Protein AF-A0AAU4M875-F1 (afdb_monomer_lite)

Foldseek 3Di:
DDDDDDPPPPDDDDPVVQVVLLVVLLVLVVVDQDQQPFAQQFKAWEAPLFIKIWGADAAAQFWKWKWWAFPVVRDIDTAPDTDTAHRRRIDIDTFAPGRDFPDQGKIWMWITRSNVSDIHTNGIYGHDDTD

Structure (mmCIF, N/CA/C/O backbone):
data_AF-A0AAU4M875-F1
#
_entry.id   AF-A0AAU4M875-F1
#
loop_
_atom_site.group_PDB
_atom_site.id
_atom_site.type_symbol
_atom_site.label_atom_id
_atom_site.label_alt_id
_atom_site.label_comp_id
_atom_site.label_asym_id
_atom_site.label_entity_id
_atom_site.label_seq_id
_atom_site.pdbx_PDB_ins_code
_atom_site.Cartn_x
_atom_site.Cartn_y
_atom_site.Cartn_z
_atom_site.occupancy
_atom_site.B_iso_or_equiv
_atom_site.auth_seq_id
_atom_site.auth_comp_id
_atom_site.auth_asym_id
_atom_site.auth_atom_id
_atom_site.pdbx_PDB_model_num
ATOM 1 N N . MET A 1 1 ? 3.296 -6.178 33.424 1.00 41.69 1 MET A N 1
ATOM 2 C CA . MET A 1 1 ? 2.239 -6.980 32.773 1.00 41.69 1 MET A CA 1
ATOM 3 C C . MET A 1 1 ? 1.242 -6.023 32.134 1.00 41.69 1 MET A C 1
ATOM 5 O O . MET A 1 1 ? 0.676 -5.217 32.861 1.00 41.69 1 MET A O 1
ATOM 9 N N . TRP A 1 2 ? 1.061 -6.057 30.811 1.00 53.47 2 TRP A N 1
ATOM 10 C CA . TRP A 1 2 ? -0.106 -5.450 30.154 1.00 53.47 2 TRP A CA 1
ATOM 11 C C . TRP A 1 2 ? -1.221 -6.499 30.099 1.00 53.47 2 TRP A C 1
ATOM 13 O O . TRP A 1 2 ? -0.943 -7.666 29.831 1.00 53.47 2 TRP A O 1
ATOM 23 N N . ARG A 1 3 ? -2.460 -6.105 30.411 1.00 77.75 3 ARG A N 1
ATOM 24 C CA . ARG A 1 3 ? -3.641 -6.972 30.289 1.00 77.75 3 ARG A CA 1
ATOM 25 C C . ARG A 1 3 ? -4.289 -6.714 28.931 1.00 77.75 3 ARG A C 1
ATOM 27 O O . ARG A 1 3 ? -4.357 -5.563 28.512 1.00 77.75 3 ARG A O 1
ATOM 34 N N . GLU A 1 4 ? -4.804 -7.752 28.280 1.00 65.06 4 GLU A N 1
ATOM 35 C CA . GLU A 1 4 ? -5.597 -7.577 27.061 1.00 65.06 4 GLU A CA 1
ATOM 36 C C . GLU A 1 4 ? -6.863 -6.745 27.321 1.00 65.06 4 GLU A C 1
ATOM 38 O O . GLU A 1 4 ? -7.520 -6.866 28.372 1.00 65.06 4 GLU A O 1
ATOM 43 N N . SER A 1 5 ? -7.191 -5.907 26.336 1.00 68.06 5 SER A N 1
ATOM 44 C CA . SER A 1 5 ? -8.425 -5.125 26.298 1.00 68.06 5 SER A CA 1
ATOM 45 C C . SER A 1 5 ? -9.634 -6.059 26.247 1.00 68.06 5 SER A C 1
ATOM 47 O O . SER A 1 5 ? -9.628 -7.057 25.527 1.00 68.06 5 SER A O 1
ATOM 49 N N . ARG A 1 6 ? -10.667 -5.760 27.038 1.00 82.19 6 ARG A N 1
ATOM 50 C CA . ARG A 1 6 ? -11.937 -6.505 27.039 1.00 82.19 6 ARG A CA 1
ATOM 51 C C . ARG A 1 6 ? -13.050 -5.629 26.465 1.00 82.19 6 ARG A C 1
ATOM 53 O O . ARG A 1 6 ? -12.949 -4.413 26.562 1.00 82.19 6 ARG A O 1
ATOM 60 N N . PRO A 1 7 ? -14.151 -6.201 25.945 1.00 75.25 7 PRO A N 1
ATOM 61 C CA . PRO A 1 7 ? -15.266 -5.420 25.393 1.00 75.25 7 PRO A CA 1
ATOM 62 C C . PRO A 1 7 ? -15.869 -4.371 26.345 1.00 75.25 7 PRO A C 1
ATOM 64 O O . PRO A 1 7 ? -16.495 -3.428 25.880 1.00 75.25 7 PRO A O 1
ATOM 67 N N . SER A 1 8 ? -15.671 -4.529 27.659 1.00 80.88 8 SER A N 1
ATOM 68 C CA . SER A 1 8 ? -16.082 -3.580 28.699 1.00 80.88 8 SER A CA 1
ATOM 69 C C . SER A 1 8 ? -15.076 -2.448 28.970 1.00 80.88 8 SER A C 1
ATOM 71 O O . SER A 1 8 ? -15.383 -1.550 29.752 1.00 80.88 8 SER A O 1
ATOM 73 N N . ASP A 1 9 ? -13.872 -2.479 28.385 1.00 76.38 9 ASP A N 1
ATOM 74 C CA . ASP A 1 9 ? -12.886 -1.396 28.488 1.00 76.38 9 ASP A CA 1
ATOM 75 C C . ASP A 1 9 ? -13.286 -0.257 27.540 1.00 76.38 9 ASP A C 1
ATOM 77 O O . ASP A 1 9 ? -12.770 -0.096 26.433 1.00 76.38 9 ASP A O 1
ATOM 81 N N . HIS A 1 10 ? -14.241 0.553 27.985 1.00 68.38 10 HIS A N 1
ATOM 82 C CA . HIS A 1 10 ? -14.683 1.736 27.258 1.00 68.38 10 HIS A CA 1
ATOM 83 C C . HIS A 1 10 ? -13.776 2.927 27.579 1.00 68.38 10 HIS A C 1
ATOM 85 O O . HIS A 1 10 ? -14.148 3.827 28.329 1.00 68.38 10 HIS A O 1
ATOM 91 N N . VAL A 1 11 ? -12.577 2.956 26.995 1.00 72.81 11 VAL A N 1
ATOM 92 C CA . VAL A 1 11 ? -11.835 4.216 26.858 1.00 72.81 11 VAL A CA 1
ATOM 93 C C . VAL A 1 11 ? -12.215 4.827 25.517 1.00 72.81 11 VAL A C 1
ATOM 95 O O . VAL A 1 11 ? -11.855 4.322 24.453 1.00 72.81 11 VAL A O 1
ATOM 98 N N . CYS A 1 12 ? -12.976 5.918 25.562 1.00 75.50 12 CYS A N 1
ATOM 99 C CA . CYS A 1 12 ? -13.292 6.684 24.366 1.00 75.50 12 CYS A CA 1
ATOM 100 C C . CYS A 1 12 ? -12.011 7.330 23.830 1.00 75.50 12 CYS A C 1
ATOM 102 O O . CYS A 1 12 ? -11.493 8.286 24.404 1.00 75.50 12 CYS A O 1
ATOM 104 N N . VAL A 1 13 ? -11.506 6.818 22.710 1.00 79.44 13 VAL A N 1
ATOM 105 C CA . VAL A 1 13 ? -10.439 7.480 21.955 1.00 79.44 13 VAL A CA 1
ATOM 106 C C . VAL A 1 13 ? -11.045 8.683 21.240 1.00 79.44 13 VAL A C 1
ATOM 108 O O . VAL A 1 13 ? -12.022 8.533 20.500 1.00 79.44 13 VAL A O 1
ATOM 111 N N . ASN A 1 14 ? -10.466 9.867 21.447 1.00 85.62 14 ASN A N 1
ATOM 112 C CA . ASN A 1 14 ? -10.893 11.084 20.764 1.00 85.62 14 ASN A CA 1
ATOM 113 C C . ASN A 1 14 ? -10.878 10.853 19.235 1.00 85.62 14 ASN A C 1
ATOM 115 O O . ASN A 1 14 ? -9.880 10.342 18.713 1.00 85.62 14 ASN A O 1
ATOM 119 N N . PRO A 1 15 ? -11.946 11.212 18.496 1.00 86.19 15 PRO A N 1
ATOM 120 C CA . PRO A 1 15 ? -11.964 11.115 17.040 1.00 86.19 15 PRO A CA 1
ATOM 121 C C . PRO A 1 15 ? -10.739 11.738 16.356 1.00 86.19 15 PRO A C 1
ATOM 123 O O . PRO A 1 15 ? -10.252 11.172 15.380 1.00 86.19 15 PRO A O 1
ATOM 126 N N . SER A 1 16 ? -10.195 12.841 16.885 1.00 88.38 16 SER A N 1
ATOM 127 C CA . SER A 1 16 ? -8.983 13.465 16.339 1.00 88.38 16 SER A CA 1
ATOM 128 C C . SER A 1 16 ? -7.769 12.537 16.411 1.00 88.38 16 SER A C 1
ATOM 130 O O . SER A 1 16 ? -7.043 12.405 15.428 1.00 88.38 16 SER A O 1
ATOM 132 N N . THR A 1 17 ? -7.593 11.824 17.526 1.00 89.69 17 THR A N 1
ATOM 133 C CA . THR A 1 17 ? -6.534 10.823 17.699 1.00 89.69 17 THR A CA 1
ATOM 134 C C . THR A 1 17 ? -6.690 9.687 16.695 1.00 89.69 17 THR A C 1
ATOM 136 O O . THR A 1 17 ? -5.707 9.266 16.101 1.00 89.69 17 THR A O 1
ATOM 139 N N . ARG A 1 18 ? -7.921 9.229 16.429 1.00 86.00 18 ARG A N 1
ATOM 140 C CA . ARG A 1 18 ? -8.165 8.166 15.435 1.00 86.00 18 ARG A CA 1
ATOM 141 C C . ARG A 1 18 ? -7.773 8.599 14.024 1.00 86.00 18 ARG A C 1
ATOM 143 O O . ARG A 1 18 ? -7.223 7.794 13.278 1.00 86.00 18 ARG A O 1
ATOM 150 N N . THR A 1 19 ? -8.067 9.845 13.659 1.00 89.31 19 THR A N 1
ATOM 151 C CA . THR A 1 19 ? -7.654 10.410 12.369 1.00 89.31 19 THR A CA 1
ATOM 152 C C . THR A 1 19 ? -6.138 10.527 12.290 1.00 89.31 19 THR A C 1
ATOM 154 O O . THR A 1 19 ? -5.556 10.094 11.303 1.00 89.31 19 THR A O 1
ATOM 157 N N . TYR A 1 20 ? -5.499 11.031 13.347 1.00 91.50 20 TYR A N 1
ATOM 158 C CA . TYR A 1 20 ? -4.047 11.172 13.405 1.00 91.50 20 TYR A CA 1
ATOM 159 C C . TYR A 1 20 ? -3.337 9.819 13.261 1.00 91.50 20 TYR A C 1
ATOM 161 O O . TYR A 1 20 ? -2.503 9.659 12.375 1.00 91.50 20 TYR A O 1
ATOM 169 N N . THR A 1 21 ? -3.756 8.805 14.023 1.00 92.38 21 THR A N 1
ATOM 170 C CA . THR A 1 21 ? -3.214 7.443 13.906 1.00 92.38 21 THR A CA 1
ATOM 171 C C . THR A 1 21 ? -3.422 6.859 12.510 1.00 92.38 21 THR A C 1
ATOM 173 O O . THR A 1 21 ? -2.548 6.170 11.996 1.00 92.38 21 THR A O 1
ATOM 176 N N . ARG A 1 22 ? -4.555 7.144 11.853 1.00 91.31 22 ARG A N 1
ATOM 177 C CA . ARG A 1 22 ? -4.785 6.692 10.475 1.00 91.31 22 ARG A CA 1
ATOM 178 C C . ARG A 1 22 ? -3.778 7.314 9.503 1.00 91.31 22 ARG A C 1
ATOM 180 O O . ARG A 1 22 ? -3.235 6.600 8.667 1.00 91.31 22 ARG A O 1
ATOM 187 N N . THR A 1 23 ? -3.512 8.611 9.629 1.00 91.44 23 THR A N 1
ATOM 188 C CA . THR A 1 23 ? -2.515 9.306 8.804 1.00 91.44 23 THR A CA 1
ATOM 189 C C . THR A 1 23 ? -1.094 8.813 9.084 1.00 91.44 23 THR A C 1
ATOM 191 O O . THR A 1 23 ? -0.302 8.675 8.155 1.00 91.44 23 THR A O 1
ATOM 194 N N . GLU A 1 24 ? -0.753 8.498 10.334 1.00 93.56 24 GLU A N 1
ATOM 195 C CA . GLU A 1 24 ? 0.536 7.866 10.648 1.00 93.56 24 GLU A CA 1
ATOM 196 C C . GLU A 1 24 ? 0.649 6.481 10.001 1.00 93.56 24 GLU A C 1
ATOM 198 O O . GLU A 1 24 ? 1.651 6.180 9.354 1.00 93.56 24 GLU A O 1
ATOM 203 N N . ASN A 1 25 ? -0.409 5.673 10.088 1.00 94.56 25 ASN A N 1
ATOM 204 C CA . ASN A 1 25 ? -0.458 4.357 9.461 1.00 94.56 25 ASN A CA 1
ATOM 205 C C . ASN A 1 25 ? -0.336 4.432 7.934 1.00 94.56 25 ASN A C 1
ATOM 207 O O . ASN A 1 25 ? 0.363 3.608 7.357 1.00 94.56 25 ASN A O 1
ATOM 211 N N . GLU A 1 26 ? -0.958 5.414 7.271 1.00 91.50 26 GLU A N 1
ATOM 212 C CA . GLU A 1 26 ? -0.805 5.644 5.820 1.00 91.50 26 GLU A CA 1
ATOM 213 C C . GLU A 1 26 ? 0.659 5.825 5.404 1.00 91.50 26 GLU A C 1
ATOM 215 O O . GLU A 1 26 ? 1.042 5.399 4.314 1.00 91.50 26 GLU A O 1
ATOM 220 N N . ASN A 1 27 ? 1.470 6.396 6.297 1.00 92.62 27 ASN A N 1
ATOM 221 C CA . ASN A 1 27 ? 2.889 6.683 6.109 1.00 92.62 27 ASN A CA 1
ATOM 222 C C . ASN A 1 27 ? 3.817 5.587 6.666 1.00 92.62 27 ASN A C 1
ATOM 224 O O . ASN A 1 27 ? 5.039 5.747 6.636 1.00 92.62 27 ASN A O 1
ATOM 228 N N . ALA A 1 28 ? 3.277 4.456 7.139 1.00 92.88 28 ALA A N 1
ATOM 229 C CA . ALA A 1 28 ? 4.057 3.376 7.752 1.00 92.88 28 ALA A CA 1
ATOM 230 C C . ALA A 1 28 ? 5.146 2.796 6.828 1.00 92.88 28 ALA A C 1
ATOM 232 O O . ALA A 1 28 ? 6.127 2.231 7.310 1.00 92.88 28 ALA A O 1
ATOM 233 N N . VAL A 1 29 ? 5.018 2.976 5.506 1.00 92.88 29 VAL A N 1
ATOM 234 C CA . VAL A 1 29 ? 6.036 2.587 4.516 1.00 92.88 29 VAL A CA 1
ATOM 235 C C . VAL A 1 29 ? 7.417 3.175 4.807 1.00 92.88 29 VAL A C 1
ATOM 237 O O . VAL A 1 29 ? 8.414 2.489 4.605 1.00 92.88 29 VAL A O 1
ATOM 240 N N . TYR A 1 30 ? 7.495 4.393 5.352 1.00 92.94 30 TYR A N 1
ATOM 241 C CA . TYR A 1 30 ? 8.773 5.040 5.658 1.00 92.94 30 TYR A CA 1
ATOM 242 C C . TYR A 1 30 ? 9.548 4.358 6.793 1.00 92.94 30 TYR A C 1
ATOM 244 O O . TYR A 1 30 ? 10.743 4.597 6.945 1.00 92.94 30 TYR A O 1
ATOM 252 N N . GLY A 1 31 ? 8.895 3.495 7.579 1.00 91.56 31 GLY A N 1
ATOM 253 C CA . GLY A 1 31 ? 9.549 2.699 8.617 1.00 91.56 31 GLY A CA 1
ATOM 254 C C . GLY A 1 31 ? 10.382 1.533 8.074 1.00 91.56 31 GLY A C 1
ATOM 255 O O . GLY A 1 31 ? 11.144 0.932 8.831 1.00 91.56 31 GLY A O 1
ATOM 256 N N . TYR A 1 32 ? 10.260 1.201 6.785 1.00 91.75 32 TYR A N 1
ATOM 257 C CA . TYR A 1 32 ? 10.986 0.095 6.166 1.00 91.75 32 TYR A CA 1
ATOM 258 C C . TYR A 1 32 ? 12.225 0.600 5.423 1.00 91.75 32 TYR A C 1
ATOM 260 O O . TYR A 1 32 ? 12.128 1.378 4.474 1.00 91.75 32 TYR A O 1
ATOM 268 N N . ALA A 1 33 ? 13.403 0.123 5.837 1.00 87.62 33 ALA A N 1
ATOM 269 C CA . ALA A 1 33 ? 14.660 0.416 5.143 1.00 87.62 33 ALA A CA 1
ATOM 270 C C . ALA A 1 33 ? 14.689 -0.198 3.731 1.00 87.62 33 ALA A C 1
ATOM 272 O O . ALA A 1 33 ? 15.135 0.443 2.783 1.00 87.62 33 ALA A O 1
ATOM 273 N N . ASP A 1 34 ? 14.164 -1.419 3.604 1.00 90.56 34 ASP A N 1
ATOM 274 C CA . ASP A 1 34 ? 13.979 -2.124 2.340 1.00 90.56 34 ASP A CA 1
ATOM 275 C C . ASP A 1 34 ? 12.635 -2.881 2.371 1.00 90.56 34 ASP A C 1
ATOM 277 O O . ASP A 1 34 ? 12.504 -3.897 3.064 1.00 90.56 34 ASP A O 1
ATOM 281 N N . PRO A 1 35 ? 11.606 -2.395 1.659 1.00 93.31 35 PRO A N 1
ATOM 282 C CA . PRO A 1 35 ? 10.292 -3.018 1.629 1.00 93.31 35 PRO A CA 1
ATOM 283 C C . PRO A 1 35 ? 10.196 -4.160 0.602 1.00 93.31 35 PRO A C 1
ATOM 285 O O . PRO A 1 35 ? 9.151 -4.808 0.516 1.00 93.31 35 PRO A O 1
ATOM 288 N N . THR A 1 36 ? 11.250 -4.442 -0.174 1.00 93.81 36 THR A N 1
ATOM 289 C CA . THR A 1 36 ? 11.219 -5.487 -1.213 1.00 93.81 36 THR A CA 1
ATOM 290 C C . THR A 1 36 ? 11.093 -6.893 -0.626 1.00 93.81 36 THR A C 1
ATOM 292 O O . THR A 1 36 ? 10.458 -7.756 -1.230 1.00 93.81 36 THR A O 1
ATOM 295 N N . GLY A 1 37 ? 11.611 -7.108 0.587 1.00 92.62 37 GLY A N 1
ATOM 296 C CA . GLY A 1 37 ? 11.493 -8.367 1.324 1.00 92.62 37 GLY A CA 1
ATOM 297 C C . GLY A 1 37 ? 10.176 -8.551 2.084 1.00 92.62 37 GLY A C 1
ATOM 298 O O . GLY A 1 37 ? 9.983 -9.593 2.713 1.00 92.62 37 GLY A O 1
ATOM 299 N N . LEU A 1 38 ? 9.269 -7.565 2.071 1.00 93.88 38 LEU A N 1
ATOM 300 C CA . LEU A 1 38 ? 7.986 -7.714 2.754 1.00 93.88 38 LEU A CA 1
ATOM 301 C C . LEU A 1 38 ? 7.147 -8.816 2.097 1.00 93.88 38 LEU A C 1
ATOM 303 O O . LEU A 1 38 ? 7.134 -8.943 0.872 1.00 93.88 38 LEU A O 1
ATOM 307 N N . PRO A 1 39 ? 6.404 -9.606 2.886 1.00 93.75 39 PRO A N 1
ATOM 308 C CA . PRO A 1 39 ? 5.498 -10.588 2.325 1.00 93.75 39 PRO A CA 1
ATOM 309 C C . PRO A 1 39 ? 4.326 -9.902 1.615 1.00 93.75 39 PRO A C 1
ATOM 311 O O . PRO A 1 39 ? 3.814 -8.865 2.052 1.00 93.75 39 PRO A O 1
ATOM 314 N N . ALA A 1 40 ? 3.856 -10.533 0.542 1.00 89.94 40 ALA A N 1
ATOM 315 C CA . ALA A 1 40 ? 2.691 -10.070 -0.201 1.00 89.94 40 ALA A CA 1
ATOM 316 C C . ALA A 1 40 ? 1.385 -10.213 0.591 1.00 89.94 40 ALA A C 1
ATOM 318 O O . ALA A 1 40 ? 0.476 -9.407 0.438 1.00 89.94 40 ALA A O 1
ATOM 319 N N . ASN A 1 41 ? 1.279 -11.219 1.471 1.00 90.56 41 ASN A N 1
ATOM 320 C CA . ASN A 1 41 ? 0.112 -11.436 2.338 1.00 90.56 41 ASN A CA 1
ATOM 321 C C . ASN A 1 41 ? -1.237 -11.285 1.600 1.00 90.56 41 ASN A C 1
ATOM 323 O O . ASN A 1 41 ? -2.155 -10.623 2.083 1.00 90.56 41 ASN A O 1
ATOM 327 N N . GLY A 1 42 ? -1.338 -11.893 0.412 1.00 89.56 42 GLY A N 1
ATOM 328 C CA . GLY A 1 42 ? -2.558 -11.908 -0.396 1.00 89.56 42 GLY A CA 1
ATOM 329 C C . GLY A 1 42 ? -2.794 -10.666 -1.256 1.00 89.56 42 GLY A C 1
ATOM 330 O O . GLY A 1 42 ? -3.892 -10.532 -1.789 1.00 89.56 42 GLY A O 1
ATOM 331 N N . THR A 1 43 ? -1.814 -9.769 -1.400 1.00 95.62 43 THR A N 1
ATOM 332 C CA . THR A 1 43 ? -1.878 -8.642 -2.341 1.00 95.62 43 THR A CA 1
ATOM 333 C C . THR A 1 43 ? -0.976 -8.871 -3.543 1.00 95.62 43 THR A C 1
ATOM 335 O O . THR A 1 43 ? 0.013 -9.599 -3.485 1.00 95.62 43 THR A O 1
ATOM 338 N N . SER A 1 44 ? -1.353 -8.313 -4.684 1.00 96.56 44 SER A N 1
ATOM 339 C CA . SER A 1 44 ? -0.625 -8.475 -5.935 1.00 96.56 44 SER A CA 1
ATOM 340 C C . SER A 1 44 ? -0.857 -7.275 -6.843 1.00 96.56 44 SER A C 1
ATOM 342 O O . SER A 1 44 ? -1.895 -6.615 -6.780 1.00 96.56 44 SER A O 1
ATOM 344 N N . ALA A 1 45 ? 0.139 -6.978 -7.665 1.00 94.19 45 ALA A N 1
ATOM 345 C CA . ALA A 1 45 ? 0.113 -5.893 -8.622 1.00 94.19 45 ALA A CA 1
ATOM 346 C C . ALA A 1 45 ? 0.602 -6.376 -9.987 1.00 94.19 45 ALA A C 1
ATOM 348 O O . ALA A 1 45 ? 1.493 -7.219 -10.090 1.00 94.19 45 ALA A O 1
ATOM 349 N N . ARG A 1 46 ? 0.024 -5.813 -11.045 1.00 92.12 46 ARG A N 1
ATOM 350 C CA . ARG A 1 46 ? 0.386 -6.096 -12.434 1.00 92.12 46 ARG A CA 1
ATOM 351 C C . ARG A 1 46 ? 0.407 -4.810 -13.241 1.00 92.12 46 ARG A C 1
ATOM 353 O O . ARG A 1 46 ? -0.350 -3.879 -12.972 1.00 92.12 46 ARG A O 1
ATOM 360 N N . TRP A 1 47 ? 1.271 -4.791 -14.251 1.00 87.81 47 TRP A N 1
ATOM 361 C CA . TRP A 1 47 ? 1.314 -3.747 -15.262 1.00 87.81 47 TRP A CA 1
ATOM 362 C C . TRP A 1 47 ? 0.925 -4.301 -16.631 1.00 87.81 47 TRP A C 1
ATOM 364 O O . TRP A 1 47 ? 1.678 -5.082 -17.207 1.00 87.81 47 TRP A O 1
ATOM 374 N N . ASP A 1 48 ? -0.204 -3.840 -17.168 1.00 84.62 48 ASP A N 1
ATOM 375 C CA . ASP A 1 48 ? -0.690 -4.186 -18.519 1.00 84.62 48 ASP A CA 1
ATOM 376 C C . ASP A 1 48 ? -0.859 -2.955 -19.411 1.00 84.62 48 ASP A C 1
ATOM 378 O O . ASP A 1 48 ? -1.788 -2.851 -20.209 1.00 84.62 48 ASP A O 1
ATOM 382 N N . GLY A 1 49 ? 0.004 -1.957 -19.215 1.00 80.81 49 GLY A N 1
ATOM 383 C CA . GLY A 1 49 ? -0.256 -0.607 -19.708 1.00 80.81 49 GLY A CA 1
ATOM 384 C C . GLY A 1 49 ? -1.239 0.157 -18.823 1.00 80.81 49 GLY A C 1
ATOM 385 O O . GLY A 1 49 ? -1.650 1.238 -19.189 1.00 80.81 49 GLY A O 1
ATOM 386 N N . GLN A 1 50 ? -1.617 -0.372 -17.664 1.00 84.19 50 GLN A N 1
ATOM 387 C CA . GLN A 1 50 ? -2.109 0.362 -16.498 1.00 84.19 50 GLN A CA 1
ATOM 388 C C . GLN A 1 50 ? -1.684 -0.440 -15.264 1.00 84.19 50 GLN A C 1
ATOM 390 O O . GLN A 1 50 ? -1.477 -1.653 -15.354 1.00 84.19 50 GLN A O 1
ATOM 395 N N . LEU A 1 51 ? -1.542 0.224 -14.119 1.00 87.50 51 LEU A N 1
ATOM 396 C CA . LEU A 1 51 ? -1.292 -0.450 -12.855 1.00 87.50 51 LEU A CA 1
ATOM 397 C C . LEU A 1 51 ? -2.610 -0.981 -12.304 1.00 87.50 51 LEU A C 1
ATOM 399 O O . LEU A 1 51 ? -3.506 -0.207 -11.956 1.00 87.50 51 LEU A O 1
ATOM 403 N N . HIS A 1 52 ? -2.682 -2.296 -12.174 1.00 90.75 52 HIS A N 1
ATOM 404 C CA . HIS A 1 52 ? -3.775 -3.004 -11.530 1.00 90.75 52 HIS A CA 1
ATOM 405 C C . HIS A 1 52 ? -3.276 -3.591 -10.213 1.00 90.75 52 HIS A C 1
ATOM 407 O O . HIS A 1 52 ? -2.263 -4.287 -10.196 1.00 90.75 52 HIS A O 1
ATOM 413 N N . VAL A 1 53 ? -3.966 -3.296 -9.111 1.00 93.44 53 VAL A N 1
ATOM 414 C CA . VAL A 1 53 ? -3.675 -3.847 -7.784 1.00 93.44 53 VAL A CA 1
ATOM 415 C C . VAL A 1 53 ? -4.902 -4.585 -7.270 1.00 93.44 53 VAL A C 1
ATOM 417 O O . VAL A 1 53 ? -6.014 -4.049 -7.298 1.00 93.44 53 VAL A O 1
ATOM 420 N N . TRP A 1 54 ? -4.695 -5.802 -6.778 1.00 95.81 54 TRP A N 1
ATOM 421 C CA . TRP A 1 54 ? -5.742 -6.609 -6.169 1.00 95.81 54 TRP A CA 1
ATOM 422 C C . TRP A 1 54 ? -5.247 -7.327 -4.915 1.00 95.81 54 TRP A C 1
ATOM 424 O O . TRP A 1 54 ? -4.046 -7.442 -4.665 1.00 95.81 54 TRP A O 1
ATOM 434 N N . GLY A 1 55 ? -6.183 -7.800 -4.101 1.00 95.88 55 GLY A N 1
ATOM 435 C CA . GLY A 1 55 ? -5.875 -8.604 -2.927 1.00 95.88 55 GLY A CA 1
ATOM 436 C C . GLY A 1 55 ? -6.958 -8.578 -1.867 1.00 95.88 55 GLY A C 1
ATOM 437 O O . GLY A 1 55 ? -7.926 -7.833 -1.962 1.00 95.88 55 GLY A O 1
ATOM 438 N N . SER A 1 56 ? -6.787 -9.384 -0.829 1.00 95.94 56 SER A N 1
ATOM 439 C CA . SER A 1 56 ? -7.753 -9.520 0.266 1.00 95.94 56 SER A CA 1
ATOM 440 C C . SER A 1 56 ? -7.143 -9.206 1.631 1.00 95.94 56 SER A C 1
ATOM 442 O O . SER A 1 56 ? -5.935 -9.014 1.773 1.00 95.94 56 SER A O 1
ATOM 444 N N . GLY A 1 57 ? -7.984 -9.190 2.666 1.00 94.06 57 GLY A N 1
ATOM 445 C CA . GLY A 1 57 ? -7.550 -9.005 4.051 1.00 94.06 57 GLY A CA 1
ATOM 446 C C . GLY A 1 57 ? -7.324 -7.544 4.431 1.00 94.06 57 GLY A C 1
ATOM 447 O O . GLY A 1 57 ? -6.596 -7.271 5.383 1.00 94.06 57 GLY A O 1
ATOM 448 N N . PHE A 1 58 ? -7.883 -6.603 3.671 1.00 95.31 58 PHE A N 1
ATOM 449 C CA . PHE A 1 58 ? -7.994 -5.208 4.088 1.00 95.31 58 PHE A CA 1
ATOM 450 C C . PHE A 1 58 ? -9.202 -5.025 5.009 1.00 95.31 58 PHE A C 1
ATOM 452 O O . PHE A 1 58 ? -10.114 -5.851 5.049 1.00 95.31 58 PHE A O 1
ATOM 459 N N . THR A 1 59 ? -9.244 -3.912 5.725 1.00 95.94 59 THR A N 1
ATOM 460 C CA . THR A 1 59 ? -10.430 -3.491 6.464 1.00 95.94 59 THR A CA 1
ATOM 4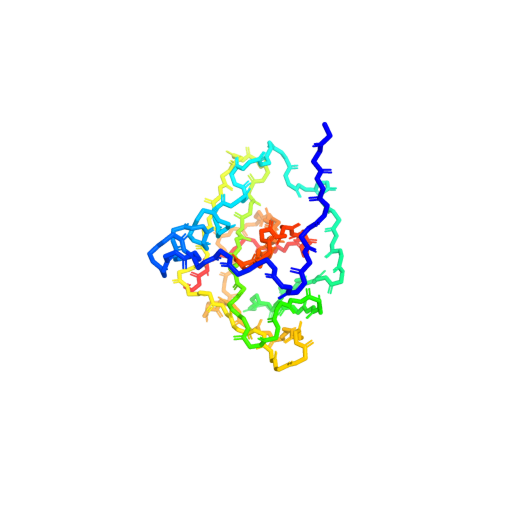61 C C . THR A 1 59 ? -11.594 -3.286 5.490 1.00 95.94 59 THR A C 1
ATOM 463 O O . THR A 1 59 ? -11.475 -2.532 4.523 1.00 95.94 59 THR A O 1
ATOM 466 N N . GLY A 1 60 ? -12.730 -3.947 5.736 1.00 96.50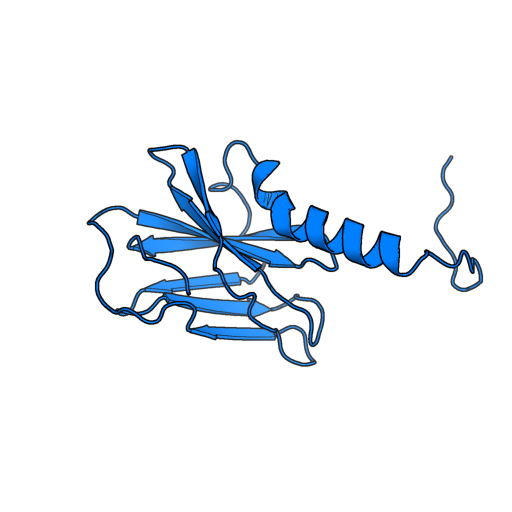 60 GLY A N 1
ATOM 467 C CA . GLY A 1 60 ? -13.917 -3.849 4.880 1.00 96.50 60 GLY A CA 1
ATOM 468 C C . GLY A 1 60 ? -14.416 -2.407 4.739 1.00 96.50 60 GLY A C 1
ATOM 469 O O . GLY A 1 60 ? -14.527 -1.680 5.727 1.00 96.50 60 GLY A O 1
ATOM 470 N N . ASN A 1 61 ? -14.696 -1.977 3.504 1.00 94.75 61 ASN A N 1
ATOM 471 C CA . ASN A 1 61 ? -14.991 -0.588 3.112 1.00 94.75 61 ASN A CA 1
ATOM 472 C C . ASN A 1 61 ? -13.892 0.442 3.469 1.00 94.75 61 ASN A C 1
ATOM 474 O O . ASN A 1 61 ? -14.105 1.658 3.339 1.00 94.75 61 ASN A O 1
ATOM 478 N N . GLY A 1 62 ? -12.733 -0.031 3.932 1.00 92.94 62 GLY A N 1
ATOM 479 C CA . GLY A 1 62 ? -11.586 0.766 4.329 1.00 92.94 62 GLY A CA 1
ATOM 480 C C . GLY A 1 62 ? -10.832 1.329 3.129 1.00 92.94 62 GLY A C 1
ATOM 481 O O . GLY A 1 62 ? -10.870 0.792 2.019 1.00 92.94 62 GLY A O 1
ATOM 482 N N . ALA A 1 63 ? -10.152 2.446 3.368 1.00 93.44 63 ALA A N 1
ATOM 483 C CA . ALA A 1 63 ? -9.157 2.971 2.447 1.00 93.44 63 ALA A CA 1
ATOM 484 C C . ALA A 1 63 ? -7.941 2.033 2.400 1.00 93.44 63 ALA A C 1
ATOM 486 O O . ALA A 1 63 ? -7.595 1.415 3.401 1.00 93.44 63 ALA A O 1
ATOM 487 N N . VAL A 1 64 ? -7.287 1.964 1.248 1.00 93.94 64 VAL A N 1
ATOM 488 C CA . VAL A 1 64 ? -6.010 1.291 1.035 1.00 93.94 64 VAL A CA 1
ATOM 489 C C . VAL A 1 64 ? -5.107 2.288 0.323 1.00 93.94 64 VAL A C 1
ATOM 491 O O . VAL A 1 64 ? -5.396 2.707 -0.802 1.00 93.94 64 VAL A O 1
ATOM 494 N N . ALA A 1 65 ? -4.034 2.702 0.990 1.00 93.56 65 ALA A N 1
ATOM 495 C CA . ALA A 1 65 ? -3.043 3.573 0.379 1.00 93.56 65 ALA A CA 1
ATOM 496 C C . ALA A 1 65 ? -2.095 2.734 -0.484 1.00 93.56 65 ALA A C 1
ATOM 498 O O . ALA A 1 65 ? -1.649 1.659 -0.075 1.00 93.56 65 ALA A O 1
ATOM 499 N N . ILE A 1 66 ? -1.810 3.228 -1.688 1.00 92.44 66 ILE A N 1
ATOM 500 C CA . ILE A 1 66 ? -0.905 2.582 -2.637 1.00 92.44 66 ILE A CA 1
ATOM 501 C C . ILE A 1 66 ? 0.365 3.413 -2.726 1.00 92.44 66 ILE A C 1
ATOM 503 O O . ILE A 1 66 ? 0.302 4.633 -2.866 1.00 92.44 66 ILE A O 1
ATOM 507 N N . TRP A 1 67 ? 1.503 2.740 -2.661 1.00 93.00 67 TRP A N 1
ATOM 508 C CA . TRP A 1 67 ? 2.821 3.347 -2.740 1.00 93.00 67 TRP A CA 1
ATOM 509 C C . TRP A 1 67 ? 3.678 2.628 -3.776 1.00 93.00 67 TRP A C 1
ATOM 511 O O . TRP A 1 67 ? 3.533 1.425 -3.991 1.00 93.00 67 TRP A O 1
ATOM 521 N N . GLY A 1 68 ? 4.598 3.360 -4.388 1.00 91.88 68 GLY A N 1
ATOM 522 C CA . GLY A 1 68 ? 5.695 2.818 -5.177 1.00 91.88 68 GLY A CA 1
ATOM 523 C C . GLY A 1 68 ? 7.015 3.011 -4.453 1.00 91.88 68 GLY A C 1
ATOM 524 O O . GLY A 1 68 ? 7.277 4.092 -3.928 1.00 91.88 68 GLY A O 1
ATOM 525 N N . TYR A 1 69 ? 7.848 1.978 -4.459 1.00 93.19 69 TYR A N 1
ATOM 526 C CA . TYR A 1 69 ? 9.217 2.018 -3.965 1.00 93.19 69 TYR A CA 1
ATOM 527 C C . TYR A 1 69 ? 10.210 1.743 -5.098 1.00 93.19 69 TYR A C 1
ATOM 529 O O . TYR A 1 69 ? 10.095 0.744 -5.814 1.00 93.19 69 TYR A O 1
ATOM 537 N N . TYR A 1 70 ? 11.191 2.629 -5.242 1.00 90.88 70 TYR A N 1
ATOM 538 C CA . TYR A 1 70 ? 12.255 2.552 -6.238 1.00 90.88 70 TYR A CA 1
ATOM 539 C C . TYR A 1 70 ? 13.549 2.059 -5.571 1.00 90.88 70 TYR A C 1
ATOM 541 O O . TYR A 1 70 ? 14.183 2.835 -4.855 1.00 90.88 70 TYR A O 1
ATOM 549 N N . PRO A 1 71 ? 13.965 0.795 -5.778 1.00 89.06 71 PRO A N 1
ATOM 550 C CA . PRO A 1 71 ? 15.080 0.191 -5.036 1.00 89.06 71 PRO A CA 1
ATOM 551 C C . PRO A 1 71 ? 16.446 0.802 -5.374 1.00 89.06 71 PRO A C 1
ATOM 553 O O . PRO A 1 71 ? 17.373 0.778 -4.575 1.00 89.06 71 PRO A O 1
ATOM 556 N N . ASP A 1 72 ? 16.580 1.376 -6.564 1.00 87.38 72 ASP A N 1
ATOM 557 C CA . ASP A 1 72 ? 17.798 2.028 -7.033 1.00 87.38 72 ASP A CA 1
ATOM 558 C C . ASP A 1 72 ? 18.057 3.376 -6.346 1.00 87.38 72 ASP A C 1
ATOM 560 O O . ASP A 1 72 ? 19.199 3.717 -6.051 1.00 87.38 72 ASP A O 1
ATOM 564 N N . THR A 1 73 ? 17.000 4.141 -6.077 1.00 88.19 73 THR A N 1
ATOM 565 C CA . THR A 1 73 ? 17.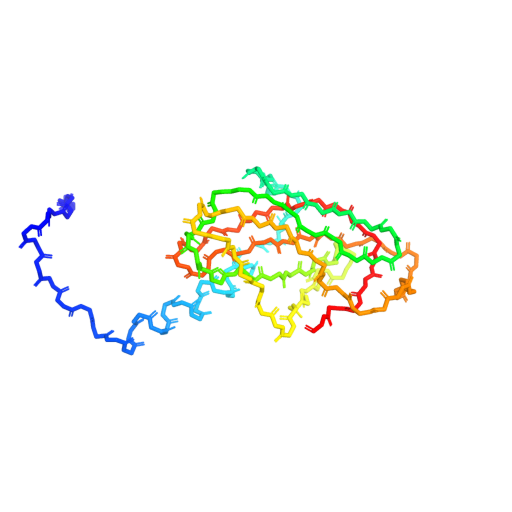078 5.473 -5.453 1.00 88.19 73 THR A CA 1
ATOM 566 C C . THR A 1 73 ? 16.618 5.486 -3.997 1.00 88.19 73 THR A C 1
ATOM 568 O O . THR A 1 73 ? 16.761 6.507 -3.331 1.00 88.19 73 THR A O 1
ATOM 571 N N . HIS A 1 74 ? 16.081 4.369 -3.497 1.00 89.88 74 HIS A N 1
ATOM 572 C CA . HIS A 1 74 ? 15.406 4.254 -2.198 1.00 89.88 74 HIS A CA 1
ATOM 573 C C . HIS A 1 74 ? 14.270 5.278 -2.023 1.00 89.88 74 HIS A C 1
ATOM 575 O O . HIS A 1 74 ? 13.966 5.714 -0.913 1.00 89.88 74 HIS A O 1
ATOM 581 N N . ALA A 1 75 ? 13.644 5.685 -3.131 1.00 89.19 75 ALA A N 1
ATOM 582 C CA . ALA A 1 75 ? 12.585 6.681 -3.129 1.00 89.19 75 ALA A CA 1
ATOM 583 C C . ALA A 1 75 ? 11.204 6.034 -2.978 1.00 89.19 75 ALA A C 1
ATOM 585 O O . ALA A 1 75 ? 10.913 5.004 -3.590 1.00 89.19 75 ALA A O 1
ATOM 586 N N . TYR A 1 76 ? 10.338 6.697 -2.212 1.00 90.56 76 TYR A N 1
ATOM 587 C CA . TYR A 1 76 ? 8.928 6.352 -2.060 1.00 90.56 76 TYR A CA 1
ATOM 588 C C . TYR A 1 76 ? 8.054 7.381 -2.772 1.00 90.56 76 TYR A C 1
ATOM 590 O O . TYR A 1 76 ? 8.272 8.585 -2.640 1.00 90.56 76 TYR A O 1
ATOM 598 N N . VAL A 1 77 ? 7.039 6.908 -3.488 1.00 87.88 77 VAL A N 1
ATOM 599 C CA . VAL A 1 77 ? 6.039 7.749 -4.150 1.00 87.88 77 VAL A CA 1
ATOM 600 C C . VAL A 1 77 ? 4.657 7.269 -3.737 1.00 87.88 77 VAL A C 1
ATOM 602 O O . VAL A 1 77 ? 4.339 6.093 -3.899 1.00 87.88 77 VAL A O 1
ATOM 605 N N . GLN A 1 78 ? 3.839 8.164 -3.192 1.00 84.31 78 GLN A N 1
ATOM 606 C CA . GLN A 1 78 ? 2.462 7.853 -2.818 1.00 84.31 78 GLN A CA 1
ATOM 607 C C . GLN A 1 78 ? 1.532 8.008 -4.023 1.00 84.31 78 GLN A C 1
ATOM 609 O O . GLN A 1 78 ? 1.705 8.926 -4.825 1.00 84.31 78 GLN A O 1
ATOM 614 N N . GLY A 1 79 ? 0.510 7.158 -4.119 1.00 75.62 79 GLY A N 1
ATOM 615 C CA . GLY A 1 79 ? -0.669 7.469 -4.919 1.00 75.62 79 GLY A CA 1
ATOM 616 C C . GLY A 1 79 ? -1.491 8.580 -4.288 1.00 75.62 79 GLY A C 1
ATOM 617 O O . GLY A 1 79 ? -1.843 8.511 -3.114 1.00 75.62 79 GLY A O 1
ATOM 618 N N . SER A 1 80 ? -1.805 9.604 -5.071 1.00 65.00 80 SER A N 1
ATOM 619 C CA . SER A 1 80 ? -2.540 10.798 -4.657 1.00 65.00 80 SER A CA 1
ATOM 620 C C . SER A 1 80 ? -3.961 10.500 -4.172 1.00 65.00 80 SER A C 1
ATOM 622 O O . SER A 1 80 ? -4.518 11.313 -3.434 1.00 65.00 80 SER A O 1
ATOM 624 N N . VAL A 1 81 ? -4.568 9.363 -4.545 1.00 73.44 81 VAL A N 1
ATOM 625 C CA . VAL A 1 81 ? -5.884 8.955 -4.022 1.00 73.44 81 VAL A CA 1
ATOM 626 C C . VAL A 1 81 ? -5.861 7.524 -3.471 1.00 73.44 81 VAL A C 1
ATOM 628 O O . VAL A 1 81 ? -5.646 6.581 -4.238 1.00 73.44 81 VAL A O 1
ATOM 631 N N . PRO A 1 82 ? -6.150 7.315 -2.169 1.00 79.06 82 PRO A N 1
ATOM 632 C CA . PRO A 1 82 ? -6.325 5.974 -1.638 1.00 79.06 82 PRO A CA 1
ATOM 633 C C . PRO A 1 82 ? -7.552 5.314 -2.271 1.00 79.06 82 PRO A C 1
ATOM 635 O O . PRO A 1 82 ? -8.641 5.890 -2.355 1.00 79.06 82 PRO A O 1
ATOM 638 N N . VAL A 1 83 ? -7.372 4.072 -2.703 1.00 90.56 83 VAL A N 1
ATOM 639 C CA . VAL A 1 83 ? -8.459 3.239 -3.216 1.00 90.56 83 VAL A CA 1
ATOM 640 C C . VAL A 1 83 ? -9.239 2.626 -2.052 1.00 90.56 83 VAL A C 1
ATOM 642 O O . VAL A 1 83 ? -8.813 2.701 -0.904 1.00 90.56 83 VAL A O 1
ATOM 645 N N . ARG A 1 84 ? -10.412 2.043 -2.309 1.00 93.81 84 ARG A N 1
ATOM 646 C CA . ARG A 1 84 ? -11.221 1.395 -1.265 1.00 93.81 84 ARG A CA 1
ATOM 647 C C . ARG A 1 84 ? -11.417 -0.082 -1.550 1.00 93.81 84 ARG A C 1
ATOM 649 O O . ARG A 1 84 ? -11.748 -0.442 -2.684 1.00 93.81 84 ARG A O 1
ATOM 656 N N . ALA A 1 85 ? -11.253 -0.887 -0.506 1.00 95.25 85 ALA A N 1
ATOM 657 C CA . ALA A 1 85 ? -11.694 -2.271 -0.492 1.00 95.25 85 ALA A CA 1
ATOM 658 C C . ALA A 1 85 ? -13.229 -2.338 -0.402 1.00 95.25 85 ALA A C 1
ATOM 660 O O . ALA A 1 85 ? -13.879 -1.396 0.062 1.00 95.25 85 ALA A O 1
ATOM 661 N N . ASP A 1 86 ? -13.812 -3.443 -0.851 1.00 95.62 86 ASP A N 1
ATOM 662 C CA . ASP A 1 86 ? -15.236 -3.723 -0.694 1.00 95.62 86 ASP A CA 1
ATOM 663 C C . ASP A 1 86 ? -15.595 -4.099 0.756 1.00 95.62 86 ASP A C 1
ATOM 665 O O . ASP A 1 86 ? -14.747 -4.118 1.652 1.00 95.62 86 ASP A O 1
ATOM 669 N N . GLY A 1 87 ? -16.870 -4.407 1.009 1.00 95.88 87 GLY A N 1
ATOM 670 C CA . GLY A 1 87 ? -17.350 -4.766 2.346 1.00 95.88 87 GLY A CA 1
ATOM 671 C C . GLY A 1 87 ? -16.705 -6.020 2.946 1.00 95.88 87 GLY A C 1
ATOM 672 O O . GLY A 1 87 ? -16.723 -6.170 4.165 1.00 95.88 87 GLY A O 1
ATOM 673 N N . SER A 1 88 ? -16.108 -6.885 2.122 1.00 95.69 88 SER A N 1
ATOM 674 C CA . SER A 1 88 ? -15.387 -8.087 2.555 1.00 95.69 88 SER A CA 1
ATOM 675 C C . SER A 1 88 ? -13.896 -7.845 2.809 1.00 95.69 88 SER A C 1
ATOM 677 O O . SER A 1 88 ? -13.209 -8.732 3.314 1.00 95.69 88 SER A O 1
ATOM 679 N N . GLY A 1 89 ? -13.386 -6.650 2.489 1.00 95.62 89 GLY A N 1
ATOM 680 C CA . GLY A 1 89 ? -11.957 -6.356 2.574 1.00 95.62 89 GLY A CA 1
ATOM 681 C C . GLY A 1 89 ? -11.170 -6.821 1.349 1.00 95.62 89 GLY A C 1
ATOM 682 O O . GLY A 1 89 ? -9.949 -6.978 1.431 1.00 95.62 89 GLY A O 1
ATOM 683 N N . TYR A 1 90 ? -11.857 -7.060 0.231 1.00 96.94 90 TYR A N 1
ATOM 684 C CA . TYR A 1 90 ? -11.244 -7.367 -1.053 1.00 96.94 90 TYR A CA 1
ATOM 685 C C . TYR A 1 90 ? -11.049 -6.090 -1.879 1.00 96.94 90 TYR A C 1
ATOM 687 O O . TYR A 1 90 ? -11.896 -5.196 -1.913 1.00 96.94 90 TYR A O 1
ATOM 695 N N . LEU A 1 91 ? -9.897 -5.990 -2.528 1.00 95.31 91 LEU A N 1
ATOM 696 C CA . LEU A 1 91 ? -9.493 -4.899 -3.395 1.00 95.31 91 LEU A CA 1
ATOM 697 C C . LEU A 1 91 ? -9.259 -5.450 -4.797 1.00 95.31 91 LEU A C 1
ATOM 699 O O . LEU A 1 91 ? -8.577 -6.455 -4.967 1.00 95.31 91 LEU A O 1
ATOM 703 N N . ASP A 1 92 ? -9.771 -4.737 -5.789 1.00 94.94 92 ASP A N 1
ATOM 704 C CA . ASP A 1 92 ? -9.519 -4.974 -7.205 1.00 94.94 92 ASP A CA 1
ATOM 705 C C . ASP A 1 92 ? -9.699 -3.631 -7.924 1.00 94.94 92 ASP A C 1
ATOM 707 O O . ASP A 1 92 ? -10.827 -3.143 -8.088 1.00 94.94 92 ASP A O 1
ATOM 711 N N . LYS A 1 93 ? -8.582 -2.936 -8.182 1.00 91.19 93 LYS A N 1
ATOM 712 C CA . LYS A 1 93 ? -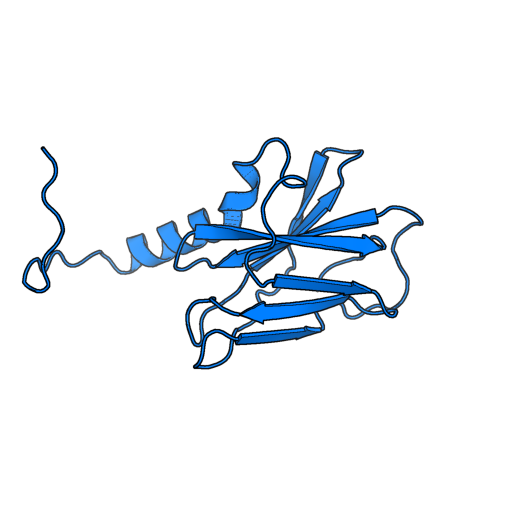8.591 -1.541 -8.641 1.00 91.19 93 LYS A CA 1
ATOM 713 C C . LYS A 1 93 ? -7.471 -1.222 -9.621 1.00 91.19 93 LYS A C 1
ATOM 715 O O . LYS A 1 93 ? -6.309 -1.563 -9.415 1.00 91.19 93 LYS A O 1
ATOM 720 N N . LEU A 1 94 ? -7.830 -0.441 -10.634 1.00 87.00 94 LEU A N 1
ATOM 721 C CA . LEU A 1 94 ? -6.886 0.298 -11.465 1.00 87.00 94 LEU A CA 1
ATOM 722 C C . LEU A 1 94 ? -6.417 1.545 -10.705 1.00 87.00 94 LEU A C 1
ATOM 724 O O . LEU A 1 94 ? -7.241 2.300 -10.187 1.00 87.00 94 LEU A O 1
ATOM 728 N N . VAL A 1 95 ? -5.100 1.742 -10.627 1.00 84.06 95 VAL A N 1
ATOM 729 C CA . VAL A 1 95 ? -4.461 2.767 -9.777 1.00 84.06 95 VAL A CA 1
ATOM 730 C C . VAL A 1 95 ? -3.760 3.861 -10.592 1.00 84.06 95 VAL A C 1
ATOM 732 O O . VAL A 1 95 ? -3.446 4.920 -10.056 1.00 84.06 95 VAL A O 1
ATOM 735 N N . THR A 1 96 ? -3.541 3.667 -11.894 1.00 75.38 96 THR A N 1
ATOM 736 C CA . THR A 1 96 ? -2.950 4.690 -12.777 1.00 75.38 96 THR A CA 1
ATOM 737 C C . THR A 1 96 ? -3.916 5.107 -13.885 1.00 75.38 96 THR A C 1
ATOM 739 O O . THR A 1 96 ? -4.738 4.315 -14.342 1.00 75.38 96 THR A O 1
ATOM 742 N N . ARG A 1 97 ? -3.809 6.364 -14.348 1.00 59.78 97 ARG A N 1
ATOM 743 C CA . ARG A 1 97 ? -4.531 6.863 -15.541 1.00 59.78 97 ARG A CA 1
ATOM 744 C C . ARG A 1 97 ? -3.761 6.636 -16.845 1.00 59.78 97 ARG A C 1
ATOM 746 O O . ARG A 1 97 ? -4.386 6.463 -17.885 1.00 59.78 97 ARG A O 1
ATOM 753 N N . ASN A 1 98 ? -2.429 6.636 -16.789 1.00 60.78 98 ASN A N 1
ATOM 754 C CA . ASN A 1 98 ? -1.576 6.611 -17.977 1.00 60.78 98 ASN A CA 1
ATOM 755 C C . ASN A 1 98 ? -1.091 5.207 -18.315 1.00 60.78 98 ASN A C 1
ATOM 757 O O . ASN A 1 98 ? -0.841 4.397 -17.419 1.00 60.78 98 ASN A O 1
ATOM 761 N N . SER A 1 99 ? -0.899 4.987 -19.616 1.00 61.94 99 SER A N 1
ATOM 762 C CA . SER A 1 99 ? -0.457 3.715 -20.178 1.00 61.94 99 SER A CA 1
ATOM 763 C C . SER A 1 99 ? 1.005 3.614 -20.562 1.00 61.94 99 SER A C 1
ATOM 765 O O . SER A 1 99 ? 1.497 2.535 -20.892 1.00 61.94 99 SER A O 1
ATOM 767 N N . THR A 1 100 ? 1.727 4.722 -20.449 1.00 62.94 100 THR A N 1
ATOM 768 C CA . THR A 1 100 ? 3.164 4.769 -20.685 1.00 62.94 100 THR A CA 1
ATOM 769 C C . THR A 1 100 ? 3.913 4.647 -19.359 1.00 62.94 100 THR A C 1
ATOM 771 O O . THR A 1 100 ? 3.701 5.491 -18.479 1.00 62.94 100 THR A O 1
ATOM 774 N N . PRO A 1 101 ? 4.795 3.645 -19.195 1.00 64.25 101 PRO A N 1
ATOM 775 C CA . PRO A 1 101 ? 5.687 3.607 -18.048 1.00 64.25 101 PRO A CA 1
ATOM 776 C C . PRO A 1 101 ? 6.622 4.822 -18.087 1.00 64.25 101 PRO A C 1
ATOM 778 O O . PRO A 1 101 ? 7.007 5.297 -19.156 1.00 64.25 101 PRO A O 1
ATOM 781 N N . LEU A 1 102 ? 6.983 5.344 -16.917 1.00 66.50 102 LEU A N 1
ATOM 782 C CA . LEU A 1 102 ? 7.826 6.542 -16.796 1.00 66.50 102 LEU A CA 1
ATOM 783 C C . LEU A 1 102 ? 9.271 6.293 -17.236 1.00 66.50 102 LEU A C 1
ATOM 785 O O . LEU A 1 102 ? 10.012 7.231 -17.514 1.00 66.50 102 LEU A O 1
ATOM 789 N N . SER A 1 103 ? 9.692 5.029 -17.233 1.00 68.19 103 SER A N 1
ATOM 790 C CA . SER A 1 103 ? 11.032 4.591 -17.610 1.00 68.19 103 SER A CA 1
ATOM 791 C C . SER A 1 103 ? 11.054 3.074 -17.832 1.00 68.19 103 SER A C 1
ATOM 793 O O . SER A 1 103 ? 10.071 2.387 -17.569 1.00 68.19 103 SER A O 1
ATOM 795 N N . TYR A 1 104 ? 12.206 2.534 -18.238 1.00 68.56 104 TYR A N 1
ATOM 796 C CA . TYR A 1 104 ? 12.474 1.088 -18.238 1.00 68.56 104 TYR A CA 1
ATOM 797 C C . TYR A 1 104 ? 12.794 0.522 -16.839 1.00 68.56 104 TYR A C 1
ATOM 799 O O . TYR A 1 104 ? 13.257 -0.610 -16.722 1.00 68.56 104 TYR A O 1
ATO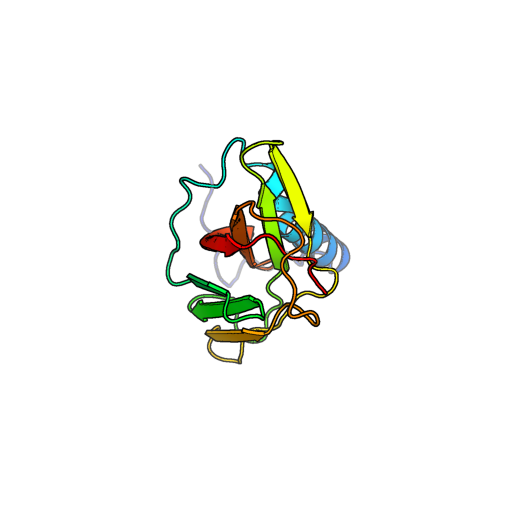M 807 N N . ARG A 1 105 ? 12.611 1.310 -15.770 1.00 78.94 105 ARG A N 1
ATOM 808 C CA . ARG A 1 105 ? 12.853 0.867 -14.392 1.00 78.94 105 ARG A CA 1
ATOM 809 C C . ARG A 1 105 ? 11.640 0.122 -13.851 1.00 78.94 105 ARG A C 1
ATOM 811 O O . ARG A 1 105 ? 10.510 0.340 -14.288 1.00 78.94 105 ARG A O 1
ATOM 818 N N . SER A 1 106 ? 11.894 -0.731 -12.867 1.00 86.56 106 SER A N 1
ATOM 819 C CA . SER A 1 106 ? 10.844 -1.382 -12.087 1.00 86.56 106 SER A CA 1
ATOM 820 C C . SER A 1 106 ? 10.674 -0.678 -10.744 1.00 86.56 106 SER A C 1
ATOM 822 O O . SER A 1 106 ? 11.642 -0.166 -10.182 1.00 86.56 106 SER A O 1
ATOM 824 N N . MET A 1 107 ? 9.451 -0.673 -10.232 1.00 90.44 107 MET A N 1
ATOM 825 C CA . MET A 1 107 ? 9.119 -0.242 -8.877 1.00 90.44 107 MET A CA 1
ATOM 826 C C . MET A 1 107 ? 8.415 -1.380 -8.142 1.00 90.44 107 MET A C 1
ATOM 828 O O . MET A 1 107 ? 7.777 -2.227 -8.768 1.00 90.44 107 MET A O 1
ATOM 832 N N . TYR A 1 108 ? 8.517 -1.400 -6.820 1.00 93.88 108 TYR A N 1
ATOM 833 C CA . TYR A 1 108 ? 7.720 -2.284 -5.975 1.00 93.88 108 TYR A CA 1
ATOM 834 C C . TYR A 1 108 ? 6.452 -1.570 -5.540 1.00 93.88 108 TYR A C 1
ATOM 836 O O . TYR A 1 108 ? 6.507 -0.425 -5.097 1.00 93.88 108 TYR A O 1
ATOM 844 N N . VAL A 1 109 ? 5.316 -2.244 -5.668 1.00 94.31 109 VAL A N 1
ATOM 845 C CA . VAL A 1 109 ? 4.025 -1.709 -5.243 1.00 94.31 109 VAL A CA 1
ATOM 846 C C . VAL A 1 109 ? 3.773 -2.147 -3.817 1.00 94.31 109 VAL A C 1
ATOM 848 O O . VAL A 1 109 ? 3.730 -3.340 -3.525 1.00 94.31 109 VAL A O 1
ATOM 851 N N . LEU A 1 110 ? 3.572 -1.183 -2.930 1.00 95.31 110 LEU A N 1
ATOM 852 C CA . LEU A 1 110 ? 3.217 -1.439 -1.546 1.00 95.31 110 LEU A CA 1
ATOM 853 C C . LEU A 1 110 ? 1.765 -1.039 -1.314 1.00 95.31 110 LEU A C 1
ATOM 855 O O . LEU A 1 110 ? 1.306 0.008 -1.772 1.00 95.31 110 LEU A O 1
ATOM 859 N N . THR A 1 111 ? 1.044 -1.875 -0.580 1.00 95.50 111 THR A N 1
ATOM 860 C CA . THR A 1 111 ? -0.322 -1.591 -0.136 1.00 95.50 111 THR A CA 1
ATOM 861 C C . THR A 1 111 ? -0.325 -1.411 1.368 1.00 95.50 111 THR A C 1
ATOM 863 O O . THR A 1 111 ? 0.233 -2.250 2.080 1.00 95.50 111 THR A O 1
ATOM 866 N N . VAL A 1 112 ? -0.987 -0.362 1.843 1.00 95.31 112 VAL A N 1
ATOM 867 C CA . VAL A 1 112 ? -1.090 -0.032 3.263 1.00 95.31 112 VAL A CA 1
ATOM 868 C C . VAL A 1 112 ? -2.556 0.023 3.661 1.00 95.31 112 VAL A C 1
ATOM 870 O O . VAL A 1 112 ? -3.331 0.732 3.021 1.00 95.31 112 VAL A O 1
ATOM 873 N N . ASP A 1 113 ? -2.932 -0.696 4.718 1.00 95.31 113 ASP A N 1
ATOM 874 C CA . ASP A 1 113 ? -4.227 -0.520 5.383 1.00 95.31 113 ASP A CA 1
ATOM 875 C C . ASP A 1 113 ? -4.089 0.517 6.515 1.00 95.31 113 ASP A C 1
ATOM 877 O O . ASP A 1 113 ? -3.505 0.207 7.556 1.00 95.31 113 ASP A O 1
ATOM 881 N N . PRO A 1 114 ? -4.641 1.734 6.374 1.00 93.38 114 PRO A N 1
ATOM 882 C CA . PRO A 1 114 ? -4.546 2.787 7.382 1.00 93.38 114 PRO A CA 1
ATOM 883 C C . PRO A 1 114 ? -5.230 2.459 8.712 1.00 93.38 114 PRO A C 1
ATOM 885 O O . PRO A 1 114 ? -4.951 3.086 9.735 1.00 93.38 114 PRO A O 1
ATOM 888 N N . TYR A 1 115 ? -6.173 1.517 8.719 1.00 93.44 115 TYR A N 1
ATOM 889 C CA . TYR A 1 115 ? -6.904 1.134 9.924 1.00 93.44 115 TYR A CA 1
ATOM 890 C C . TYR A 1 115 ? -6.104 0.160 10.786 1.00 93.44 115 TYR A C 1
ATOM 892 O O . TYR A 1 115 ? -6.301 0.141 12.001 1.00 93.44 115 TYR A O 1
ATOM 900 N N . THR A 1 116 ? -5.198 -0.612 10.183 1.00 92.00 116 THR A N 1
ATOM 901 C CA . THR A 1 116 ? -4.387 -1.613 10.890 1.00 92.00 116 THR A CA 1
ATOM 902 C C . THR A 1 116 ? -2.886 -1.317 10.868 1.00 92.00 116 THR A C 1
ATOM 904 O O . THR A 1 116 ? -2.146 -1.960 11.603 1.00 92.00 116 THR A O 1
ATOM 907 N N . GLY A 1 117 ? -2.420 -0.401 10.014 1.00 91.94 117 GLY A N 1
ATOM 908 C CA . GLY A 1 117 ? -0.997 -0.126 9.783 1.00 91.94 117 GLY A CA 1
ATOM 909 C C . GLY A 1 117 ? -0.263 -1.237 9.025 1.00 91.94 117 GLY A C 1
ATOM 910 O O . GLY A 1 117 ? 0.964 -1.255 8.995 1.00 91.94 117 GLY A O 1
ATOM 911 N N . LEU A 1 118 ? -0.986 -2.192 8.426 1.00 93.19 118 LEU A N 1
ATOM 912 C CA . LEU A 1 118 ? -0.356 -3.313 7.727 1.00 93.19 118 LEU A CA 1
ATOM 913 C C . LEU A 1 118 ? 0.176 -2.861 6.368 1.00 93.19 118 LEU A C 1
ATOM 915 O O . LEU A 1 118 ? -0.606 -2.449 5.512 1.00 93.19 118 LEU A O 1
ATOM 919 N N . VAL A 1 119 ? 1.484 -3.018 6.165 1.00 95.50 119 VAL A N 1
ATOM 920 C CA . VAL A 1 119 ? 2.172 -2.798 4.886 1.00 95.50 119 VAL A CA 1
ATOM 921 C C . VAL A 1 119 ? 2.474 -4.142 4.228 1.00 95.50 119 VAL A C 1
ATOM 923 O O . VAL A 1 119 ? 2.932 -5.078 4.886 1.00 95.50 119 VAL A O 1
ATOM 926 N N . ARG A 1 120 ? 2.197 -4.257 2.928 1.00 96.06 120 ARG A N 1
ATOM 927 C CA . AR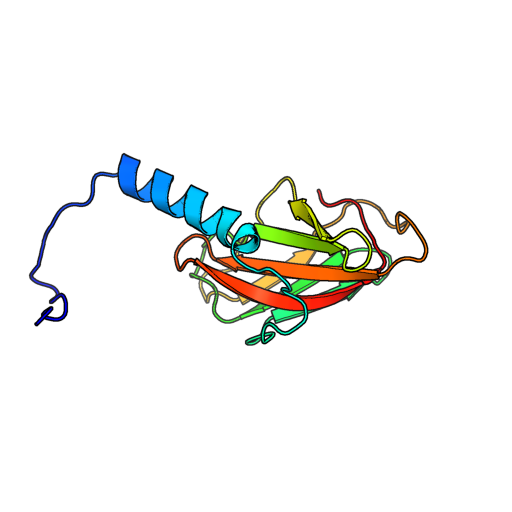G A 1 120 ? 2.409 -5.482 2.139 1.00 96.06 120 ARG A CA 1
ATOM 928 C C . ARG A 1 120 ? 3.056 -5.144 0.809 1.00 96.06 120 ARG A C 1
ATOM 930 O O . ARG A 1 120 ? 2.726 -4.111 0.228 1.00 96.06 120 ARG A O 1
ATOM 937 N N . ASN A 1 121 ? 3.917 -6.027 0.316 1.00 96.44 121 ASN A N 1
ATOM 938 C CA . ASN A 1 121 ? 4.536 -5.884 -0.999 1.00 96.44 121 ASN A CA 1
ATOM 939 C C . ASN A 1 121 ? 3.730 -6.648 -2.054 1.00 96.44 121 ASN A C 1
ATOM 941 O O . ASN A 1 121 ? 3.816 -7.867 -2.156 1.00 96.44 121 ASN A O 1
ATOM 945 N N . ALA A 1 122 ? 2.966 -5.917 -2.857 1.00 95.38 122 ALA A N 1
ATOM 946 C CA . ALA A 1 122 ? 2.153 -6.459 -3.939 1.00 95.38 122 ALA A CA 1
ATOM 947 C C . ALA A 1 122 ? 2.987 -6.891 -5.165 1.00 95.38 122 ALA A C 1
ATOM 949 O O . ALA A 1 122 ? 2.441 -7.425 -6.128 1.00 95.38 122 ALA A O 1
ATOM 950 N N . GLY A 1 123 ? 4.306 -6.695 -5.144 1.00 94.44 123 GLY A N 1
ATOM 951 C CA . GLY A 1 123 ? 5.227 -7.170 -6.170 1.00 94.44 123 GLY A CA 1
ATOM 952 C C . GLY A 1 123 ? 5.820 -6.055 -7.023 1.00 94.44 123 GLY A C 1
ATOM 953 O O . GLY A 1 123 ? 5.580 -4.865 -6.808 1.00 94.44 123 GLY A O 1
ATOM 954 N N . SER A 1 124 ? 6.645 -6.462 -7.988 1.00 93.00 124 SER A N 1
ATOM 955 C CA . SER A 1 124 ? 7.379 -5.552 -8.865 1.00 93.00 124 SER A CA 1
ATOM 956 C C . SER A 1 124 ? 6.655 -5.345 -10.194 1.00 93.00 124 SER A C 1
ATOM 958 O O . SER A 1 124 ? 6.191 -6.298 -10.819 1.00 93.00 124 SER A O 1
ATOM 960 N N . VAL A 1 125 ? 6.570 -4.090 -10.626 1.00 90.50 125 VAL A N 1
ATOM 961 C CA . VAL A 1 125 ? 5.912 -3.655 -11.864 1.00 90.50 125 VAL A CA 1
ATOM 962 C C . VAL A 1 125 ? 6.766 -2.608 -12.578 1.00 90.50 125 VAL A C 1
ATOM 964 O O . VAL A 1 125 ? 7.698 -2.053 -11.995 1.00 90.50 125 VAL A O 1
ATOM 967 N N . ALA A 1 126 ? 6.432 -2.287 -13.829 1.00 86.31 126 ALA A N 1
ATOM 968 C CA . ALA A 1 126 ? 7.051 -1.160 -14.522 1.00 86.31 126 ALA A CA 1
ATOM 969 C C . ALA A 1 126 ? 6.768 0.168 -13.791 1.00 86.31 126 ALA A C 1
ATOM 971 O O . ALA A 1 126 ? 5.668 0.387 -13.283 1.00 86.31 126 ALA A O 1
ATOM 972 N N . ALA A 1 127 ? 7.756 1.063 -13.753 1.00 79.06 127 ALA A N 1
ATOM 973 C CA . ALA A 1 127 ? 7.633 2.371 -13.116 1.00 79.06 127 ALA A CA 1
ATOM 974 C C . ALA A 1 127 ? 6.488 3.203 -13.721 1.00 79.06 127 ALA A C 1
ATOM 976 O O . ALA A 1 127 ? 6.418 3.375 -14.940 1.00 79.06 127 ALA A O 1
ATOM 977 N N . ALA A 1 128 ? 5.628 3.774 -12.875 1.00 70.19 128 ALA A N 1
ATOM 978 C CA . ALA A 1 128 ? 4.448 4.530 -13.294 1.00 70.19 128 ALA A CA 1
ATOM 979 C C . ALA A 1 128 ? 4.168 5.733 -12.379 1.00 70.19 128 ALA A C 1
ATOM 981 O O . ALA A 1 128 ? 4.553 5.730 -11.212 1.00 70.19 128 ALA A O 1
ATOM 982 N N . ASN A 1 129 ? 3.472 6.754 -12.899 1.00 65.56 129 ASN A N 1
ATOM 983 C CA . ASN A 1 129 ? 2.940 7.847 -12.078 1.00 65.56 129 ASN A CA 1
ATOM 984 C C . ASN A 1 129 ? 1.612 7.392 -11.481 1.00 65.56 129 ASN A C 1
ATOM 986 O O . ASN A 1 129 ? 0.685 7.080 -12.234 1.00 65.56 129 ASN A O 1
ATOM 990 N N . PHE A 1 130 ? 1.520 7.376 -10.155 1.00 62.25 130 PHE A N 1
ATOM 991 C CA . PHE A 1 130 ? 0.264 7.117 -9.463 1.00 62.25 130 PHE A CA 1
ATOM 992 C C . PHE A 1 130 ? -0.728 8.274 -9.661 1.00 62.25 130 PHE A C 1
ATOM 994 O O . PHE A 1 130 ? -0.328 9.404 -9.945 1.00 62.25 130 PHE A O 1
ATOM 1001 N N . LEU A 1 131 ? -2.024 7.962 -9.564 1.00 56.44 131 LEU A N 1
ATOM 1002 C CA . LEU A 1 131 ? -3.118 8.936 -9.617 1.00 56.44 131 LEU A CA 1
ATOM 1003 C C . LEU A 1 131 ? -3.113 9.881 -8.452 1.00 56.44 131 LEU A C 1
ATOM 1005 O O . LEU A 1 131 ? -3.127 9.343 -7.333 1.00 56.44 131 LEU A O 1
#

pLDDT: mean 86.38, std 11.19, range [41.69, 96.94]

Sequence (131 aa):
MWRESRPSDHVCVNPSTRTYTRTENENAVYGYADPTGLPANGTSARWDGQLHVWGSGFTGNGAVAIWGYYPDTHAYVQGSVPVRADGSGYLDKLVTRNSTPLSYRSMYVLTVDPYTGLVRNAGSVAAANFL

Secondary structure (DSSP, 8-state):
-PPPP-TT------HHHHHHHHHHHHTGGGG-S-GGGS--TTEEEEESSSEEEEES-SPTT-EEEEEEEETTTTEEEE-SS-EE--TTS-EEEE--S--S-SSS-EEEEEEEETTTTEEEEEEEEE-----

Radius of gyration: 16.07 Å; chains: 1; bounding box: 35×25×54 Å